Protein AF-A0A7C7X452-F1 (afdb_monomer_lite)

Structure (mmCIF, N/CA/C/O backbone):
data_AF-A0A7C7X452-F1
#
_entry.id   AF-A0A7C7X452-F1
#
loop_
_atom_site.group_PDB
_atom_site.id
_atom_site.type_symbol
_atom_site.label_atom_id
_atom_site.label_alt_id
_atom_site.label_comp_id
_atom_site.label_asym_id
_atom_site.label_entity_id
_atom_site.label_seq_id
_atom_site.pdbx_PDB_ins_code
_atom_site.Cartn_x
_atom_site.Cartn_y
_atom_site.Cartn_z
_atom_site.occupancy
_atom_site.B_iso_or_equiv
_atom_site.auth_seq_id
_atom_site.auth_comp_id
_atom_site.auth_asym_id
_atom_site.auth_atom_id
_atom_site.pdbx_PDB_model_num
ATOM 1 N N . MET A 1 1 ? -24.502 -35.461 -18.457 1.00 49.97 1 MET A N 1
ATOM 2 C CA . MET A 1 1 ? -23.568 -34.998 -17.407 1.00 49.97 1 MET A CA 1
ATOM 3 C C . MET A 1 1 ? -24.166 -33.733 -16.800 1.00 49.97 1 MET A C 1
ATOM 5 O O . MET A 1 1 ? -24.194 -32.718 -17.480 1.00 49.97 1 MET A O 1
ATOM 9 N N . VAL A 1 2 ? -24.783 -33.816 -15.616 1.00 46.91 2 VAL A N 1
ATOM 10 C CA . VAL A 1 2 ? -25.503 -32.692 -14.983 1.00 46.91 2 VAL A CA 1
ATOM 11 C C . VAL A 1 2 ? -24.634 -32.167 -13.846 1.00 46.91 2 VAL A C 1
ATOM 13 O O . VAL A 1 2 ? -24.464 -32.839 -12.832 1.00 46.91 2 VAL A O 1
ATOM 16 N N . PHE A 1 3 ? -24.021 -31.002 -14.042 1.00 53.88 3 PHE A N 1
ATOM 17 C CA . PHE A 1 3 ? -23.209 -30.358 -13.016 1.00 53.88 3 PHE A CA 1
ATOM 18 C C . PHE A 1 3 ? -24.130 -29.737 -11.964 1.00 53.88 3 PHE A C 1
ATOM 20 O O . PHE A 1 3 ? -24.788 -28.729 -12.214 1.00 53.88 3 PHE A O 1
ATOM 27 N N . GLY A 1 4 ? -24.183 -30.363 -10.787 1.00 51.06 4 GLY A N 1
ATOM 28 C CA . GLY A 1 4 ? -24.852 -29.817 -9.614 1.00 51.06 4 GLY A CA 1
ATOM 29 C C . GLY A 1 4 ? -24.194 -28.506 -9.192 1.00 51.06 4 GLY A C 1
ATOM 30 O O . GLY A 1 4 ? -23.026 -28.480 -8.805 1.00 51.06 4 GLY A O 1
ATOM 31 N N . TRP A 1 5 ? -24.942 -27.409 -9.268 1.00 50.69 5 TRP A N 1
ATOM 32 C CA . TRP A 1 5 ? -24.540 -26.128 -8.701 1.00 50.69 5 TRP A CA 1
ATOM 33 C C . TRP A 1 5 ? -24.522 -26.240 -7.175 1.00 50.69 5 TRP A C 1
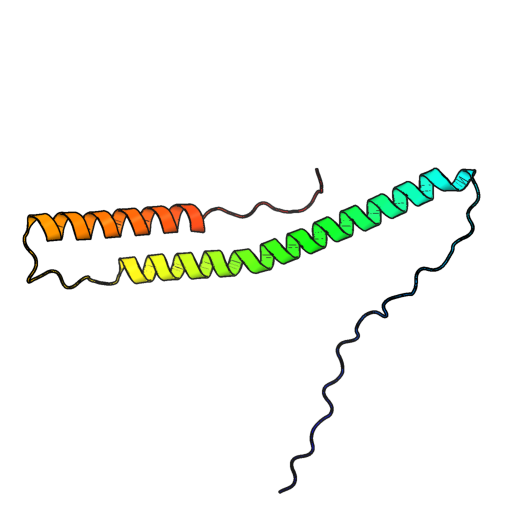ATOM 35 O O . TRP A 1 5 ? -25.541 -26.096 -6.500 1.00 50.69 5 TRP A O 1
ATOM 45 N N . GLY A 1 6 ? -23.340 -26.533 -6.631 1.00 52.59 6 GLY A N 1
ATOM 46 C CA . GLY A 1 6 ? -23.066 -26.465 -5.204 1.00 52.59 6 GLY A CA 1
ATOM 47 C C . GLY A 1 6 ? -23.370 -25.062 -4.686 1.00 52.59 6 GLY A C 1
ATOM 48 O O . GLY A 1 6 ? -22.771 -24.076 -5.119 1.00 52.59 6 GLY A O 1
ATOM 49 N N . LYS A 1 7 ? -24.328 -24.971 -3.761 1.00 59.16 7 LYS A N 1
ATOM 50 C CA . LYS A 1 7 ? -24.673 -23.740 -3.050 1.00 59.16 7 LYS A CA 1
ATOM 51 C C . LYS A 1 7 ? -23.420 -23.198 -2.354 1.00 59.16 7 LYS A C 1
ATOM 53 O O . LYS A 1 7 ? -22.926 -23.804 -1.404 1.00 59.16 7 LYS A O 1
ATOM 58 N N . LYS A 1 8 ? -22.906 -22.055 -2.820 1.00 61.00 8 LYS A N 1
ATOM 59 C CA . LYS A 1 8 ? -21.892 -21.276 -2.097 1.00 61.00 8 LYS A CA 1
ATOM 60 C C . LYS A 1 8 ? -22.452 -20.943 -0.711 1.00 61.00 8 LYS A C 1
ATOM 62 O O . LYS A 1 8 ? -23.548 -20.393 -0.613 1.00 61.00 8 LYS A O 1
ATOM 67 N N . LYS A 1 9 ? -21.724 -21.301 0.351 1.00 53.75 9 LYS A N 1
ATOM 68 C CA . LYS A 1 9 ? -22.030 -20.850 1.715 1.00 53.75 9 LYS A CA 1
ATOM 69 C C . LYS A 1 9 ? -21.940 -19.326 1.713 1.00 53.75 9 LYS A C 1
ATOM 71 O O . LYS A 1 9 ? -20.876 -18.786 1.431 1.00 53.75 9 LYS A O 1
ATOM 76 N N . SER A 1 10 ? -23.062 -18.660 1.966 1.00 53.75 10 SER A N 1
ATOM 77 C CA . SER A 1 10 ? -23.110 -17.219 2.174 1.00 53.75 10 SER A CA 1
ATOM 78 C C . SER A 1 10 ? -22.220 -16.879 3.364 1.00 53.75 10 SER A C 1
ATOM 80 O O . SER A 1 10 ? -22.449 -17.362 4.477 1.00 53.75 10 SER A O 1
ATOM 82 N N . GLU A 1 11 ? -21.186 -16.090 3.100 1.00 49.75 11 GLU A N 1
ATOM 83 C CA . GLU A 1 11 ? -20.413 -15.375 4.104 1.00 49.75 11 GLU A CA 1
ATOM 84 C C . GLU A 1 11 ? -21.414 -14.667 5.022 1.00 49.75 11 GLU A C 1
ATOM 86 O O . GLU A 1 11 ? -22.317 -13.977 4.543 1.00 49.75 11 GLU A O 1
ATOM 91 N N . LYS A 1 12 ? -21.360 -14.967 6.323 1.00 46.97 12 LYS A N 1
ATOM 92 C CA . LYS A 1 12 ? -22.282 -14.404 7.309 1.00 46.97 12 LYS A CA 1
ATOM 93 C C . LYS A 1 12 ? -22.050 -12.895 7.334 1.00 46.97 12 LYS A C 1
ATOM 95 O O . LYS A 1 12 ? -21.146 -12.434 8.020 1.00 46.97 12 LYS A O 1
ATOM 100 N N . GLN A 1 13 ? -22.842 -12.148 6.572 1.00 50.25 13 GLN A N 1
ATOM 101 C CA . GLN A 1 13 ? -23.044 -10.732 6.829 1.00 50.25 13 GLN A CA 1
ATOM 102 C C . GLN A 1 13 ? -23.556 -10.638 8.264 1.00 50.25 13 GLN A C 1
ATOM 104 O O . GLN A 1 13 ? -24.587 -11.230 8.597 1.00 50.25 13 GLN A O 1
ATOM 109 N N . GLU A 1 14 ? -22.785 -9.981 9.131 1.00 51.75 14 GLU A N 1
ATOM 110 C CA . GLU A 1 14 ? -23.288 -9.573 10.436 1.00 51.75 14 GLU A CA 1
ATOM 111 C C . GLU A 1 14 ? -24.595 -8.807 10.195 1.00 51.75 14 GLU A C 1
ATOM 113 O O . GLU A 1 14 ? -24.632 -7.935 9.3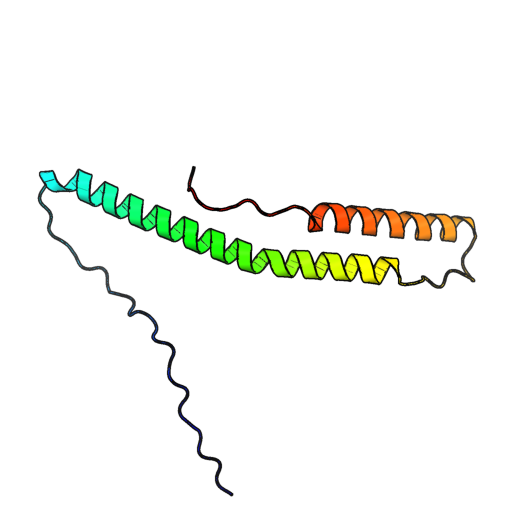21 1.00 51.75 14 GLU A O 1
ATOM 118 N N . PRO A 1 15 ? -25.695 -9.176 10.872 1.00 45.09 15 PRO A N 1
ATOM 119 C CA . PRO A 1 15 ? -26.968 -8.523 10.644 1.00 45.09 15 PRO A CA 1
ATOM 120 C C . PRO A 1 15 ? -26.813 -7.040 10.973 1.00 45.09 15 PRO A C 1
ATOM 122 O O . PRO A 1 15 ? -26.392 -6.683 12.074 1.00 45.09 15 PRO A O 1
ATOM 125 N N . GLU A 1 16 ? -27.168 -6.190 10.013 1.00 52.91 16 GLU A N 1
ATOM 126 C CA . GLU A 1 16 ? -27.290 -4.750 10.201 1.00 52.91 16 GLU A CA 1
ATOM 127 C C . GLU A 1 16 ? -28.388 -4.525 11.255 1.00 52.91 16 GLU A C 1
ATOM 129 O O . GLU A 1 16 ? -29.587 -4.564 10.973 1.00 52.91 16 GLU A O 1
ATOM 134 N N . MET A 1 17 ? -27.989 -4.445 12.528 1.00 59.50 17 MET A N 1
ATOM 135 C CA . MET A 1 17 ? -28.931 -4.298 13.630 1.00 59.50 17 MET A CA 1
ATOM 136 C C . MET A 1 17 ? -29.591 -2.928 13.521 1.00 59.50 17 MET A C 1
ATOM 138 O O . MET A 1 17 ? -28.928 -1.898 13.638 1.00 59.50 17 MET A O 1
ATOM 142 N N . ALA A 1 18 ? -30.912 -2.920 13.336 1.00 68.00 18 ALA A N 1
ATOM 143 C CA . ALA A 1 18 ? -31.702 -1.700 13.391 1.00 68.00 18 ALA A CA 1
ATOM 144 C C . ALA A 1 18 ? -31.414 -0.937 14.703 1.00 68.00 18 ALA A C 1
ATOM 146 O O . ALA A 1 18 ? -31.279 -1.572 15.756 1.00 68.00 18 ALA A O 1
ATOM 147 N N . PRO A 1 19 ? -31.324 0.406 14.674 1.00 67.62 19 PRO A N 1
ATOM 148 C CA . PRO A 1 19 ? -30.974 1.196 15.848 1.00 67.62 19 PRO A CA 1
ATOM 149 C C . PRO A 1 19 ? -31.999 0.979 16.969 1.00 67.62 19 PRO A C 1
ATOM 151 O O . PRO A 1 19 ? -33.141 1.435 16.896 1.00 67.62 19 PRO A O 1
ATOM 154 N N . GLN A 1 20 ? -31.590 0.265 18.019 1.00 73.62 20 GLN A N 1
ATOM 155 C CA . GLN A 1 20 ? -32.421 0.013 19.193 1.00 73.62 20 GLN A CA 1
ATOM 156 C C . GLN A 1 20 ? -32.354 1.210 20.145 1.00 73.62 20 GLN A C 1
ATOM 158 O O . GLN A 1 20 ? -31.276 1.629 20.568 1.00 73.62 20 GLN A O 1
ATOM 163 N N . LYS A 1 21 ? -33.519 1.753 20.513 1.00 77.88 21 LYS A N 1
ATOM 164 C CA . LYS A 1 21 ? -33.616 2.792 21.545 1.00 77.88 21 LYS A CA 1
ATOM 165 C C . LYS A 1 21 ? -33.326 2.167 22.911 1.00 77.88 21 LYS A C 1
ATOM 167 O O . LYS A 1 21 ? -34.144 1.409 23.423 1.00 77.88 21 LYS A O 1
ATOM 172 N N . LYS A 1 22 ? -32.175 2.495 23.501 1.00 80.25 22 LYS A N 1
ATOM 173 C CA . LYS A 1 22 ? -31.832 2.134 24.884 1.00 80.25 22 LYS A CA 1
ATOM 174 C C . LYS A 1 22 ? -32.330 3.225 25.837 1.00 80.25 22 LYS A C 1
ATOM 176 O O . LYS A 1 22 ? -32.070 4.402 25.600 1.00 80.25 22 LYS A O 1
ATOM 181 N N . GLN A 1 23 ? -33.038 2.844 26.899 1.00 86.00 23 GLN A N 1
ATOM 182 C CA . GLN A 1 23 ? -33.260 3.725 28.050 1.00 86.00 23 GLN A CA 1
ATOM 183 C C . GLN A 1 23 ? -32.056 3.605 28.984 1.00 86.00 23 GLN A C 1
ATOM 185 O O . GLN A 1 23 ? -31.615 2.496 29.274 1.00 86.00 23 GLN A O 1
ATOM 190 N N . ILE A 1 24 ? -31.522 4.744 29.418 1.00 87.88 24 ILE A N 1
ATOM 191 C CA . ILE A 1 24 ? -30.374 4.836 30.325 1.00 87.88 24 ILE A CA 1
ATOM 192 C C . ILE A 1 24 ? -30.705 5.807 31.457 1.00 87.88 24 ILE A C 1
ATOM 194 O O . ILE A 1 24 ? -31.499 6.733 31.259 1.00 87.88 24 ILE A O 1
ATOM 198 N N . LEU A 1 25 ? -30.103 5.614 32.631 1.00 92.62 25 LEU A N 1
ATOM 199 C CA . LEU A 1 25 ? -30.173 6.607 33.699 1.00 92.62 25 LEU A CA 1
ATOM 200 C C . LEU A 1 25 ? -29.245 7.779 33.370 1.00 92.62 25 LEU A C 1
ATOM 202 O O . LEU A 1 25 ? -28.237 7.623 32.681 1.00 92.62 25 LEU A O 1
ATOM 206 N N . LEU A 1 26 ? -29.553 8.964 33.902 1.00 92.00 26 LEU A N 1
ATOM 207 C CA . LEU A 1 26 ? -28.715 10.147 33.687 1.00 92.00 26 LEU A CA 1
ATOM 208 C C . LEU A 1 26 ? -27.293 9.956 34.248 1.00 92.00 26 LEU A C 1
ATOM 210 O O . LEU A 1 26 ? -26.329 10.442 33.665 1.00 92.00 26 LEU A O 1
ATOM 214 N N . SER A 1 27 ? -27.163 9.205 35.345 1.00 94.06 27 SER A N 1
ATOM 215 C CA . SER A 1 27 ? -25.880 8.827 35.950 1.00 94.06 27 SER A CA 1
ATOM 216 C C . SER A 1 27 ? -25.003 7.968 35.039 1.00 94.06 27 SER A C 1
ATOM 218 O O . SER A 1 27 ? -23.784 8.001 35.174 1.00 94.06 27 SER A O 1
ATOM 220 N N . ASP A 1 28 ? -25.606 7.219 34.114 1.00 92.56 28 ASP A N 1
ATOM 221 C CA . ASP A 1 28 ? -24.896 6.267 33.254 1.00 92.56 28 ASP A CA 1
ATOM 222 C C . ASP A 1 28 ? -24.347 6.932 31.985 1.00 92.56 28 ASP A C 1
ATOM 224 O O . ASP A 1 28 ? -23.540 6.336 31.272 1.00 92.56 28 ASP A O 1
ATOM 228 N N . VAL A 1 29 ? -24.757 8.174 31.700 1.00 92.62 29 VAL A N 1
ATOM 229 C CA . VAL A 1 29 ? -24.371 8.914 30.490 1.00 92.62 29 VAL A CA 1
ATOM 230 C C . VAL A 1 29 ? -22.851 8.962 30.277 1.00 92.62 29 VAL A C 1
ATOM 232 O O . VAL A 1 29 ? -22.436 8.660 29.158 1.00 92.62 29 VAL A O 1
ATOM 235 N N . PRO A 1 30 ? -21.999 9.270 31.279 1.00 94.75 30 PRO A N 1
ATOM 236 C CA . PRO A 1 30 ? -20.548 9.287 31.080 1.00 94.75 30 PRO A CA 1
ATOM 237 C C . PRO A 1 30 ? -20.003 7.931 30.611 1.00 94.75 30 PRO A C 1
ATOM 239 O O . PRO A 1 30 ? -19.287 7.867 29.615 1.00 94.75 30 PRO A O 1
ATOM 242 N N . ASN A 1 31 ? -20.435 6.839 31.251 1.00 94.06 31 ASN A N 1
ATOM 243 C CA . ASN A 1 31 ? -20.000 5.483 30.909 1.00 94.06 31 ASN A CA 1
ATOM 244 C C . ASN A 1 31 ? -20.416 5.096 29.483 1.00 94.06 31 ASN A C 1
ATOM 246 O O . ASN A 1 31 ? -19.631 4.512 28.738 1.00 94.06 31 ASN A O 1
ATOM 250 N N . VAL A 1 32 ? -21.643 5.450 29.083 1.00 93.12 32 VAL A N 1
ATOM 251 C CA . VAL A 1 32 ? -22.146 5.203 27.723 1.00 93.12 32 VAL A CA 1
ATOM 252 C C . VAL A 1 32 ? -21.338 5.991 26.689 1.00 93.12 32 VAL A C 1
ATOM 254 O O . VAL A 1 32 ? -21.019 5.468 25.623 1.00 93.12 32 VAL A O 1
ATOM 257 N N . VAL A 1 33 ? -20.981 7.243 26.988 1.00 93.62 33 VAL A N 1
ATOM 258 C CA . VAL A 1 33 ? -20.141 8.066 26.104 1.00 93.62 33 VAL A CA 1
ATOM 259 C C . VAL A 1 33 ? -18.746 7.456 25.948 1.00 93.62 33 VAL A C 1
ATOM 261 O O . VAL A 1 33 ? -18.248 7.370 24.822 1.00 93.62 33 VAL A O 1
ATOM 264 N N . ASP A 1 34 ? -18.144 6.979 27.036 1.00 95.06 34 ASP A N 1
ATOM 265 C CA . ASP A 1 34 ? -16.837 6.318 27.006 1.00 95.06 34 ASP A CA 1
ATOM 266 C C . ASP A 1 34 ? -16.871 5.002 26.219 1.00 95.06 34 ASP A C 1
ATOM 268 O O . ASP A 1 34 ? -15.965 4.726 25.426 1.00 95.06 34 ASP A O 1
ATOM 272 N N . GLU A 1 35 ? -17.942 4.216 26.355 1.00 93.69 35 GLU A N 1
ATOM 273 C CA . GLU A 1 35 ? -18.155 3.002 25.563 1.00 93.69 35 GLU A CA 1
ATOM 274 C C . GLU A 1 35 ? -18.259 3.329 24.065 1.00 93.69 35 GLU A C 1
ATOM 276 O O . GLU A 1 35 ? -17.555 2.731 23.246 1.00 93.69 35 GLU A O 1
ATOM 281 N N . ILE A 1 36 ? -19.071 4.330 23.699 1.00 92.88 36 ILE A N 1
ATOM 282 C CA . ILE A 1 36 ? -19.207 4.797 22.310 1.00 92.88 36 ILE A CA 1
ATOM 283 C C . ILE A 1 36 ? -17.851 5.245 21.763 1.00 92.88 36 ILE A C 1
ATOM 285 O O . ILE A 1 36 ? -17.497 4.899 20.631 1.00 92.88 36 ILE A O 1
ATOM 289 N N . ARG A 1 37 ? -17.078 6.001 22.550 1.00 93.94 37 ARG A N 1
ATOM 290 C CA . ARG A 1 37 ? -15.741 6.454 22.156 1.00 93.94 37 ARG A CA 1
ATOM 291 C C . ARG A 1 37 ? -14.810 5.266 21.934 1.00 93.94 37 ARG A C 1
ATOM 293 O O . ARG A 1 37 ? -14.174 5.200 20.889 1.00 93.94 37 ARG A O 1
ATOM 300 N N . SER A 1 38 ? -14.783 4.304 22.856 1.00 94.00 38 SER A N 1
ATOM 301 C CA . SER A 1 38 ? -13.970 3.087 22.743 1.00 94.00 38 SER A CA 1
ATOM 302 C C . SER A 1 38 ? -14.297 2.291 21.479 1.00 94.00 38 SER A C 1
ATOM 304 O O . SER A 1 38 ? -13.388 1.899 20.743 1.00 94.00 38 SER A O 1
ATOM 306 N N . ILE A 1 39 ? -15.588 2.090 21.190 1.00 94.38 39 ILE A N 1
ATOM 307 C CA . ILE A 1 39 ? -16.042 1.387 19.985 1.00 94.38 39 ILE A CA 1
ATOM 308 C C . ILE A 1 39 ? -15.576 2.135 18.735 1.00 94.38 39 ILE A C 1
ATOM 310 O O . ILE A 1 39 ? -14.932 1.535 17.878 1.00 94.38 39 ILE A O 1
ATOM 314 N N . ARG A 1 40 ? -15.820 3.449 18.655 1.00 93.56 40 ARG A N 1
ATOM 315 C CA . ARG A 1 40 ? -15.399 4.264 17.504 1.00 93.56 40 ARG A CA 1
ATOM 316 C C . ARG A 1 40 ? -13.891 4.229 17.291 1.00 93.56 40 ARG A C 1
ATOM 318 O O . ARG A 1 40 ? -13.456 4.028 16.163 1.00 93.56 40 ARG A O 1
ATOM 325 N N . THR A 1 41 ? -13.100 4.363 18.352 1.00 94.38 41 THR A N 1
ATOM 326 C CA . THR A 1 41 ? -11.638 4.299 18.266 1.00 94.38 41 THR A CA 1
ATOM 327 C C . THR A 1 41 ? -11.173 2.952 17.713 1.00 94.38 41 THR A C 1
ATOM 329 O O . THR A 1 41 ? -10.355 2.914 16.796 1.00 94.38 41 THR A O 1
ATOM 332 N N . LYS A 1 42 ? -11.731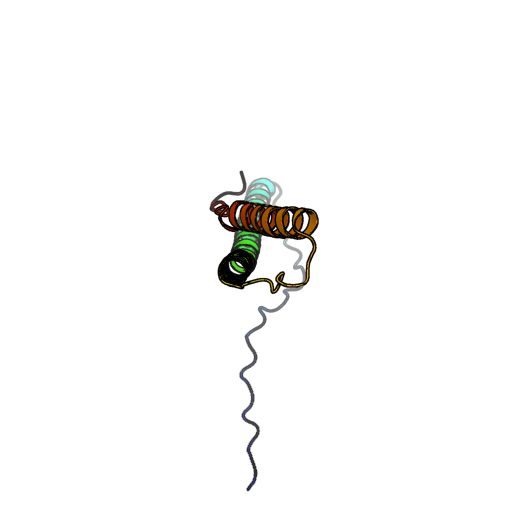 1.838 18.207 1.00 93.69 42 LYS A N 1
ATOM 333 C CA . LYS A 1 42 ? -11.408 0.495 17.697 1.00 93.69 42 LYS A CA 1
ATOM 334 C C . LYS A 1 42 ? -11.788 0.336 16.226 1.00 93.69 42 LYS A C 1
ATOM 336 O O . LYS A 1 42 ? -10.987 -0.198 15.461 1.00 93.69 42 LYS A O 1
ATOM 341 N N . THR A 1 43 ? -12.966 0.818 15.831 1.00 94.81 43 THR A N 1
ATOM 342 C CA . THR A 1 43 ? -13.425 0.777 14.437 1.00 94.81 43 THR A CA 1
ATOM 343 C C . THR A 1 43 ? -12.495 1.571 13.525 1.00 94.81 43 THR A C 1
ATOM 345 O O . THR A 1 43 ? -12.010 1.022 12.540 1.00 94.81 43 THR A O 1
ATOM 348 N N . ILE A 1 44 ? -12.157 2.813 13.886 1.00 93.88 44 ILE A N 1
ATOM 349 C CA . ILE A 1 44 ? -11.257 3.666 13.095 1.00 93.88 44 ILE A CA 1
ATOM 350 C C . ILE A 1 44 ? -9.881 3.006 12.940 1.00 93.88 44 ILE A C 1
ATOM 352 O O . ILE A 1 44 ? -9.348 2.946 11.833 1.00 93.88 44 ILE A O 1
ATOM 356 N N . ILE A 1 45 ? -9.320 2.451 14.020 1.00 94.00 45 ILE A N 1
ATOM 357 C CA . ILE A 1 45 ? -8.040 1.731 13.969 1.00 94.00 45 ILE A CA 1
ATOM 358 C C . ILE A 1 45 ? -8.131 0.519 13.028 1.00 94.00 45 ILE A C 1
ATOM 360 O O . ILE A 1 45 ? -7.229 0.297 12.219 1.00 94.00 45 ILE A O 1
ATOM 364 N N . ALA A 1 46 ? -9.208 -0.268 13.101 1.00 93.56 46 ALA A N 1
ATOM 365 C CA . ALA A 1 46 ? -9.400 -1.441 12.248 1.00 93.56 46 ALA A CA 1
ATOM 366 C C . ALA A 1 46 ? -9.566 -1.070 10.763 1.00 93.56 46 ALA A C 1
ATOM 368 O O . ALA A 1 46 ? -8.962 -1.700 9.887 1.00 93.56 46 ALA A O 1
ATOM 369 N N . GLU A 1 47 ? -10.332 -0.022 10.465 1.00 94.44 47 GLU A N 1
ATOM 370 C CA . GLU A 1 47 ? -10.512 0.498 9.109 1.00 94.44 47 GLU A CA 1
ATOM 371 C C . GLU A 1 47 ? -9.198 1.038 8.543 1.00 94.44 47 GLU A C 1
ATOM 373 O O . GLU A 1 47 ? -8.784 0.656 7.446 1.00 94.44 47 GLU A O 1
ATOM 378 N N . ALA A 1 48 ? -8.483 1.857 9.312 1.00 93.69 48 ALA A N 1
ATOM 379 C CA . ALA A 1 48 ? -7.207 2.423 8.904 1.00 93.69 48 ALA A CA 1
ATOM 380 C C . ALA A 1 48 ? -6.143 1.328 8.684 1.00 93.69 48 ALA A C 1
ATOM 382 O O . ALA A 1 48 ? -5.435 1.352 7.672 1.00 93.69 48 ALA A O 1
ATOM 383 N N . LYS A 1 49 ? -6.094 0.289 9.537 1.00 94.12 49 LYS A N 1
ATOM 384 C CA . LYS A 1 49 ? -5.288 -0.925 9.290 1.00 94.12 49 LYS A CA 1
ATOM 385 C C . LYS A 1 49 ? -5.682 -1.616 7.988 1.00 94.12 49 LYS A C 1
ATOM 387 O O . LYS A 1 49 ? -4.813 -2.034 7.227 1.00 94.12 49 LYS A O 1
ATOM 392 N N . THR A 1 50 ? -6.977 -1.720 7.706 1.00 94.62 50 THR A N 1
ATOM 393 C CA . THR A 1 50 ? -7.475 -2.328 6.467 1.00 94.62 50 THR A CA 1
ATOM 394 C C . THR A 1 50 ? -7.027 -1.535 5.239 1.00 94.62 50 THR A C 1
ATOM 396 O O . THR A 1 50 ? -6.574 -2.131 4.261 1.00 94.62 50 THR A O 1
ATOM 399 N N . PHE A 1 51 ? -7.082 -0.201 5.281 1.00 94.12 51 PHE A N 1
ATOM 400 C CA . PHE A 1 51 ? -6.554 0.644 4.208 1.00 94.12 51 PHE A CA 1
ATOM 401 C C . PHE A 1 51 ? -5.041 0.492 4.054 1.00 94.12 51 PHE A C 1
ATOM 403 O O . PHE A 1 51 ? -4.576 0.252 2.941 1.00 94.12 51 PHE A O 1
ATOM 410 N N . LYS A 1 52 ? -4.277 0.518 5.153 1.00 92.62 52 LYS A N 1
ATOM 411 C CA . LYS A 1 52 ? -2.830 0.254 5.137 1.00 92.62 52 LYS A CA 1
ATOM 412 C C . LYS A 1 52 ? -2.511 -1.081 4.460 1.00 92.62 52 LYS A C 1
ATOM 414 O O . LYS A 1 52 ? -1.663 -1.132 3.572 1.00 92.62 52 LYS A O 1
ATOM 419 N N . ASN A 1 53 ? -3.220 -2.144 4.832 1.00 92.44 53 ASN A N 1
ATOM 420 C CA . ASN A 1 53 ? -3.026 -3.483 4.273 1.00 92.44 53 ASN A CA 1
ATOM 421 C C . ASN A 1 53 ? -3.392 -3.568 2.785 1.00 92.44 53 ASN A C 1
ATOM 423 O O . ASN A 1 53 ? -2.817 -4.381 2.072 1.00 92.44 53 ASN A O 1
ATOM 427 N N . LYS A 1 54 ? -4.313 -2.727 2.299 1.00 94.31 54 LYS A N 1
ATOM 428 C CA . LYS A 1 54 ? -4.627 -2.604 0.866 1.00 94.31 54 LYS A CA 1
ATOM 429 C C . LYS A 1 54 ? -3.582 -1.786 0.103 1.00 94.31 54 LYS A C 1
ATOM 431 O O . LYS A 1 54 ? -3.331 -2.080 -1.063 1.00 94.31 54 LYS A O 1
ATOM 436 N N . ILE A 1 55 ? -3.002 -0.758 0.725 1.00 92.94 55 ILE A N 1
ATOM 437 C CA . ILE A 1 55 ? -2.018 0.137 0.095 1.00 92.94 55 ILE A CA 1
ATOM 438 C C . ILE A 1 55 ? -0.645 -0.535 0.014 1.00 92.94 55 ILE A C 1
ATOM 440 O O . ILE A 1 55 ? -0.020 -0.490 -1.040 1.00 92.94 55 ILE A O 1
ATOM 444 N N . LYS A 1 56 ? -0.203 -1.219 1.076 1.00 92.06 56 LYS A N 1
ATOM 445 C CA . LYS A 1 56 ? 1.113 -1.876 1.144 1.00 92.06 56 LYS A CA 1
ATOM 446 C C . LYS A 1 56 ? 1.460 -2.737 -0.091 1.00 92.06 56 LYS A C 1
ATOM 448 O O . LYS A 1 56 ? 2.466 -2.437 -0.729 1.00 92.06 56 LYS A O 1
ATOM 453 N N . P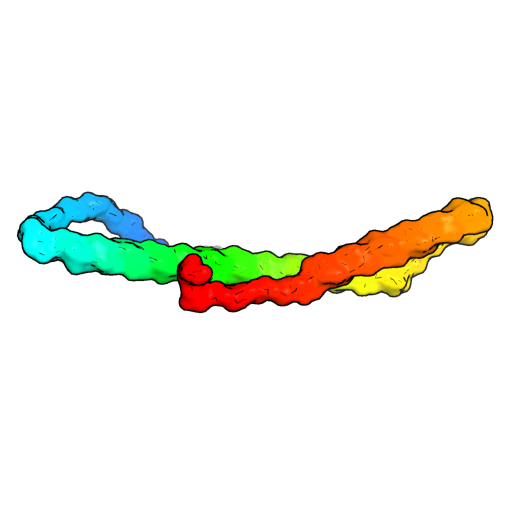RO A 1 57 ? 0.644 -3.727 -0.505 1.00 93.88 57 PRO A N 1
ATOM 454 C CA . PRO A 1 57 ? 0.959 -4.544 -1.681 1.00 93.88 57 PRO A CA 1
ATOM 455 C C . PRO A 1 57 ? 0.942 -3.738 -2.989 1.00 93.88 57 PRO A C 1
ATOM 457 O O . PRO A 1 57 ? 1.610 -4.102 -3.953 1.00 93.88 57 PRO A O 1
ATOM 460 N N . ARG A 1 58 ? 0.209 -2.617 -3.047 1.00 93.56 58 ARG A N 1
ATOM 461 C CA . ARG A 1 58 ? 0.221 -1.721 -4.214 1.00 93.56 58 ARG A CA 1
ATOM 462 C C . ARG A 1 58 ? 1.530 -0.940 -4.299 1.00 93.56 58 ARG A C 1
ATOM 464 O O . ARG A 1 58 ? 2.081 -0.843 -5.388 1.00 93.56 58 ARG A O 1
ATOM 471 N N . CYS A 1 59 ? 2.049 -0.443 -3.175 1.00 92.94 59 CYS A N 1
ATOM 472 C CA . CYS A 1 59 ? 3.384 0.162 -3.114 1.00 92.94 59 CYS A CA 1
ATOM 473 C C . CYS A 1 59 ? 4.464 -0.842 -3.537 1.00 92.94 59 CYS A C 1
ATOM 475 O O . CYS A 1 59 ? 5.316 -0.513 -4.355 1.00 92.94 59 CYS A O 1
ATOM 477 N N . GLU A 1 60 ? 4.376 -2.088 -3.061 1.00 92.38 60 GLU A N 1
ATOM 478 C CA . GLU A 1 60 ? 5.275 -3.169 -3.485 1.00 92.38 60 GLU A CA 1
ATOM 479 C C . GLU A 1 60 ? 5.159 -3.442 -4.992 1.00 92.38 60 GLU A C 1
ATOM 481 O O . GLU A 1 60 ? 6.170 -3.606 -5.665 1.00 92.38 60 GLU A O 1
ATOM 486 N N . THR A 1 61 ? 3.948 -3.436 -5.556 1.00 94.75 61 THR A N 1
ATOM 487 C CA . THR A 1 61 ? 3.741 -3.607 -7.006 1.00 94.75 61 THR A CA 1
ATOM 488 C C . THR A 1 61 ? 4.399 -2.478 -7.806 1.00 94.75 61 THR A C 1
ATOM 490 O O . THR A 1 61 ? 5.099 -2.742 -8.778 1.00 94.75 61 THR A O 1
ATOM 493 N N . ILE A 1 62 ? 4.221 -1.222 -7.385 1.00 94.19 62 ILE A N 1
ATOM 494 C CA . ILE A 1 62 ? 4.847 -0.057 -8.032 1.00 94.19 62 ILE A CA 1
ATOM 495 C C . ILE A 1 62 ? 6.377 -0.141 -7.943 1.00 94.19 62 ILE A C 1
ATOM 497 O O . ILE A 1 62 ? 7.066 0.153 -8.919 1.00 94.19 62 ILE A O 1
ATOM 501 N N . LEU A 1 63 ? 6.911 -0.581 -6.800 1.00 94.19 63 LEU A N 1
ATOM 502 C CA . LEU A 1 63 ? 8.347 -0.779 -6.624 1.00 94.19 63 LEU A CA 1
ATOM 503 C C . LEU A 1 63 ? 8.894 -1.832 -7.596 1.00 94.19 63 LEU A C 1
ATOM 505 O O . LEU A 1 63 ? 9.920 -1.584 -8.225 1.00 94.19 63 LEU A O 1
ATOM 509 N N . HIS A 1 64 ? 8.206 -2.966 -7.755 1.00 93.94 64 HIS A N 1
ATOM 510 C CA . HIS A 1 64 ? 8.603 -3.989 -8.726 1.00 93.94 64 HIS A CA 1
ATOM 511 C C . HIS A 1 64 ? 8.582 -3.448 -10.158 1.00 93.94 64 HIS A C 1
ATOM 513 O O . HIS A 1 64 ? 9.563 -3.618 -10.869 1.00 93.94 64 HIS A O 1
ATOM 519 N N . ILE A 1 65 ? 7.549 -2.691 -10.546 1.00 92.12 65 ILE A N 1
ATOM 520 C CA . ILE A 1 65 ? 7.504 -2.035 -11.864 1.00 92.12 65 ILE A CA 1
ATOM 521 C C . ILE A 1 65 ? 8.714 -1.109 -12.058 1.00 92.12 65 ILE A C 1
ATOM 523 O O . ILE A 1 65 ? 9.315 -1.094 -13.127 1.00 92.12 65 ILE A O 1
ATOM 527 N N . ALA A 1 66 ? 9.106 -0.340 -11.039 1.00 93.12 66 ALA A N 1
ATOM 528 C CA . ALA A 1 66 ? 10.274 0.536 -11.129 1.00 93.12 66 ALA A CA 1
ATOM 529 C C . ALA A 1 66 ? 11.596 -0.236 -11.281 1.00 93.12 66 ALA A C 1
ATOM 531 O O . ALA A 1 66 ? 12.513 0.260 -11.933 1.00 93.12 66 ALA A O 1
ATOM 532 N N . ILE A 1 67 ? 11.698 -1.423 -10.676 1.00 92.88 67 ILE A N 1
ATOM 533 C CA . ILE A 1 67 ? 12.842 -2.331 -10.834 1.00 92.88 67 ILE A CA 1
ATOM 534 C C . ILE A 1 67 ? 12.850 -2.921 -12.250 1.00 92.88 67 ILE A C 1
ATOM 536 O O . ILE A 1 67 ? 13.875 -2.865 -12.924 1.00 92.88 67 ILE A O 1
ATOM 540 N N . ASP A 1 68 ? 11.708 -3.397 -12.744 1.00 93.50 68 ASP A N 1
ATOM 541 C CA . ASP A 1 68 ? 11.586 -3.930 -14.104 1.00 93.50 68 ASP A CA 1
ATOM 542 C C . ASP A 1 68 ? 11.946 -2.863 -15.151 1.00 93.50 68 ASP A C 1
ATOM 544 O O . ASP A 1 68 ? 12.730 -3.117 -16.064 1.00 93.50 68 ASP A O 1
ATOM 548 N N . LEU A 1 69 ? 11.461 -1.628 -14.971 1.00 90.25 69 LEU A N 1
ATOM 549 C CA . LEU A 1 69 ? 11.801 -0.487 -15.826 1.00 90.25 69 LEU A CA 1
ATOM 550 C C . LEU A 1 69 ? 13.290 -0.136 -15.787 1.00 90.25 69 LEU A C 1
ATOM 552 O O . LEU A 1 69 ? 13.814 0.375 -16.774 1.00 90.25 69 LEU A O 1
ATOM 556 N N . GLU A 1 70 ? 13.980 -0.358 -14.671 1.00 90.94 70 GLU A N 1
ATOM 557 C CA . GLU A 1 70 ? 15.421 -0.122 -14.564 1.00 90.94 70 GLU A CA 1
ATOM 558 C C . GLU A 1 70 ? 16.228 -1.124 -15.386 1.00 90.94 70 GLU A C 1
ATOM 560 O O . GLU A 1 70 ? 17.208 -0.734 -16.020 1.00 90.94 70 GLU A O 1
ATOM 565 N N . HIS A 1 71 ? 15.794 -2.385 -15.403 1.00 90.81 71 HIS A N 1
ATOM 566 C CA . HIS A 1 71 ? 16.414 -3.443 -16.196 1.00 90.81 71 HIS A CA 1
ATOM 567 C C . HIS A 1 71 ? 16.026 -3.398 -17.675 1.00 90.81 71 HIS A C 1
ATOM 569 O O . HIS A 1 71 ? 16.766 -3.901 -18.521 1.00 90.81 71 HIS A O 1
ATOM 575 N N . ASP A 1 72 ? 14.896 -2.773 -18.000 1.00 89.50 72 ASP A N 1
ATOM 576 C CA . ASP A 1 72 ? 14.493 -2.548 -19.379 1.00 89.50 72 ASP A CA 1
ATOM 577 C C . ASP A 1 72 ? 15.497 -1.636 -20.111 1.00 89.50 72 ASP A C 1
ATOM 579 O O . ASP A 1 72 ? 16.056 -0.694 -19.541 1.00 89.50 72 ASP A O 1
ATOM 583 N N . THR A 1 73 ? 15.726 -1.876 -21.397 1.00 85.00 73 THR A N 1
ATOM 584 C CA . THR A 1 73 ? 16.652 -1.077 -22.211 1.00 85.00 73 THR A CA 1
ATOM 585 C C . THR A 1 73 ? 15.863 -0.327 -23.270 1.00 85.00 73 THR A C 1
ATOM 587 O O . THR A 1 73 ? 15.225 -0.925 -24.129 1.00 85.00 73 THR A O 1
ATOM 590 N N . LEU A 1 74 ? 15.917 1.006 -23.225 1.00 84.31 74 LEU A N 1
ATOM 591 C CA . LEU A 1 74 ? 15.323 1.825 -24.278 1.00 84.31 74 LEU A CA 1
ATOM 592 C C . LEU A 1 74 ? 16.176 1.691 -25.541 1.00 84.31 74 LEU A C 1
ATOM 594 O O . LEU A 1 74 ? 17.374 1.968 -25.500 1.00 84.31 74 LEU A O 1
ATOM 598 N N . ASN A 1 75 ? 15.557 1.310 -26.659 1.00 86.56 75 ASN A N 1
ATOM 599 C CA . ASN A 1 75 ? 16.216 1.393 -27.957 1.00 86.56 75 ASN A CA 1
ATOM 600 C C . ASN A 1 75 ? 16.344 2.871 -28.354 1.00 86.56 75 ASN A C 1
ATOM 602 O O . ASN A 1 75 ? 15.349 3.542 -28.627 1.00 86.56 75 ASN A O 1
ATOM 606 N N . VAL A 1 76 ? 17.573 3.377 -28.328 1.00 85.81 76 VAL A N 1
ATOM 607 C CA . VAL A 1 76 ? 17.915 4.785 -28.576 1.00 85.81 76 VAL A CA 1
ATOM 608 C C . VAL A 1 76 ? 19.011 4.917 -29.635 1.00 85.81 76 VAL A C 1
ATOM 610 O O . VAL A 1 76 ? 19.692 5.939 -29.688 1.00 85.81 76 VAL A O 1
ATOM 613 N N . ASP A 1 77 ? 19.218 3.877 -30.441 1.00 84.50 77 ASP A N 1
ATOM 614 C CA . ASP A 1 77 ? 20.346 3.797 -31.374 1.00 84.50 77 ASP A CA 1
ATOM 615 C C . ASP A 1 77 ? 20.196 4.767 -32.555 1.00 84.50 77 ASP A C 1
ATOM 617 O O . ASP A 1 77 ? 21.178 5.375 -32.975 1.00 84.50 77 ASP A O 1
ATOM 621 N N . ASP A 1 78 ? 18.960 5.006 -33.001 1.00 87.56 78 ASP A N 1
ATOM 622 C CA . ASP A 1 78 ? 18.638 5.936 -34.094 1.00 87.56 78 ASP A CA 1
ATOM 623 C C . ASP A 1 78 ? 18.349 7.376 -33.612 1.00 87.56 78 ASP A C 1
ATOM 625 O O . ASP A 1 78 ? 17.890 8.225 -34.379 1.00 87.56 78 ASP A O 1
ATOM 629 N N . ILE A 1 79 ? 18.580 7.674 -32.327 1.00 88.94 79 ILE A N 1
ATOM 630 C CA . ILE A 1 79 ? 18.291 8.981 -31.718 1.00 88.94 79 ILE A CA 1
ATOM 631 C C . ILE A 1 79 ? 19.552 9.857 -31.702 1.00 88.94 79 ILE A C 1
ATOM 633 O O . ILE A 1 79 ? 20.650 9.390 -31.402 1.00 88.94 79 ILE A O 1
ATOM 637 N N . ASP A 1 80 ? 19.387 11.163 -31.947 1.00 93.62 80 ASP A N 1
ATOM 638 C CA . ASP A 1 80 ? 20.457 12.155 -31.773 1.00 93.62 80 ASP A CA 1
ATOM 639 C C . ASP A 1 80 ? 21.117 12.062 -30.380 1.00 93.62 80 ASP A C 1
ATOM 641 O O . ASP A 1 80 ? 20.453 11.890 -29.354 1.00 93.62 80 ASP A O 1
ATOM 645 N N . ILE A 1 81 ? 22.440 12.231 -30.321 1.00 90.62 81 ILE A N 1
ATOM 646 C CA . ILE A 1 81 ? 23.237 12.039 -29.101 1.00 90.62 81 ILE A CA 1
ATOM 647 C C . ILE A 1 81 ? 22.803 12.930 -27.924 1.00 90.62 81 ILE A C 1
ATOM 649 O O . ILE A 1 81 ? 22.894 12.519 -26.761 1.00 90.62 81 ILE A O 1
ATOM 653 N N . HIS A 1 82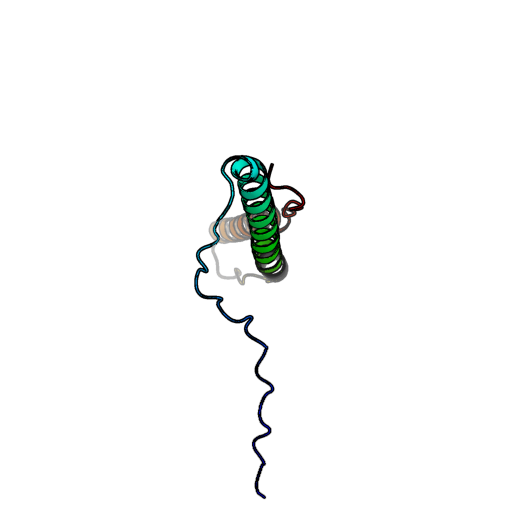 ? 22.322 14.146 -28.191 1.00 91.94 82 HIS A N 1
ATOM 654 C CA . HIS A 1 82 ? 21.859 15.060 -27.150 1.00 91.94 82 HIS A CA 1
ATOM 655 C C . HIS A 1 82 ? 20.501 14.626 -26.598 1.00 91.94 82 HIS A C 1
ATOM 657 O O . HIS A 1 82 ? 20.290 14.675 -25.382 1.00 91.94 82 HIS A O 1
ATOM 663 N N . LEU A 1 83 ? 19.615 14.140 -27.470 1.00 92.44 83 LEU A N 1
ATOM 664 C CA . LEU A 1 83 ? 18.312 13.601 -27.086 1.00 92.44 83 LEU A CA 1
ATOM 665 C C . LEU A 1 83 ? 18.454 12.274 -26.335 1.00 92.44 83 LEU A C 1
ATOM 667 O O . LEU A 1 83 ? 17.833 12.108 -25.286 1.00 92.44 83 LEU A O 1
ATOM 671 N N . LYS A 1 84 ? 19.341 11.380 -26.786 1.00 92.19 84 LYS A N 1
ATOM 672 C CA . LYS A 1 84 ? 19.667 10.126 -26.089 1.00 92.19 84 LYS A CA 1
ATOM 673 C C . LYS A 1 84 ? 20.054 10.380 -24.632 1.00 92.19 84 LYS A C 1
ATOM 675 O O . LYS A 1 84 ? 19.484 9.783 -23.720 1.00 92.19 84 LYS A O 1
ATOM 680 N N . ARG A 1 85 ? 20.954 11.342 -24.395 1.00 91.12 85 ARG A N 1
ATOM 681 C CA . ARG A 1 85 ? 21.390 11.711 -23.038 1.00 91.12 85 ARG A CA 1
ATOM 682 C C . ARG A 1 85 ? 20.243 12.237 -22.169 1.00 91.12 85 ARG A C 1
ATOM 684 O O . ARG A 1 85 ? 20.217 11.958 -20.970 1.00 91.12 85 ARG A O 1
ATOM 691 N N . LEU A 1 86 ? 19.325 13.016 -22.742 1.00 93.38 86 LEU A N 1
ATOM 692 C CA . LEU A 1 86 ? 18.152 13.521 -22.022 1.00 93.38 86 LEU A CA 1
ATOM 693 C C . LEU A 1 86 ? 17.201 12.386 -21.635 1.00 93.38 86 LEU A C 1
ATOM 695 O O . LEU A 1 86 ? 16.769 12.328 -20.487 1.00 93.38 86 LEU A O 1
ATOM 699 N N . VAL A 1 87 ? 16.931 11.463 -22.559 1.00 91.94 87 VAL A N 1
ATOM 700 C CA . VAL A 1 87 ? 16.044 10.313 -22.337 1.00 91.94 87 VAL A CA 1
ATOM 701 C C . VAL A 1 87 ? 16.599 9.386 -21.255 1.00 91.94 87 VAL A C 1
ATOM 703 O O . VAL A 1 87 ? 15.888 9.048 -20.309 1.00 91.94 87 VAL A O 1
ATOM 706 N N . GLU A 1 88 ? 17.882 9.027 -21.335 1.00 90.81 88 GLU A N 1
ATOM 707 C CA . GLU A 1 88 ? 18.537 8.181 -20.329 1.00 90.81 88 GLU A CA 1
ATOM 708 C C . GLU A 1 88 ? 18.513 8.819 -18.933 1.00 90.81 88 GLU A C 1
ATOM 710 O O . GLU A 1 88 ? 18.285 8.132 -17.933 1.00 90.81 88 GLU A O 1
ATOM 715 N N . ARG A 1 89 ? 18.725 10.140 -18.845 1.00 93.31 89 ARG A N 1
ATOM 716 C CA . ARG A 1 89 ? 18.660 10.874 -17.574 1.00 93.31 89 ARG A CA 1
ATOM 717 C C . ARG A 1 89 ? 17.238 10.930 -17.026 1.00 93.31 89 ARG A C 1
ATOM 719 O O . ARG A 1 89 ? 17.041 10.596 -15.862 1.00 93.31 89 ARG A O 1
ATOM 726 N N . GLY A 1 90 ? 16.264 11.295 -17.858 1.00 93.50 90 GLY A N 1
ATOM 727 C CA . GLY A 1 90 ? 14.859 11.366 -17.459 1.00 93.50 90 GLY A CA 1
ATOM 728 C C . GLY A 1 90 ? 14.346 10.019 -16.957 1.00 93.50 90 GLY A C 1
ATOM 729 O O . GLY A 1 90 ? 13.723 9.952 -15.900 1.00 93.50 90 GLY A O 1
ATOM 730 N N . LYS A 1 91 ? 14.703 8.923 -17.642 1.00 92.31 91 LYS A N 1
ATOM 731 C CA . LYS A 1 91 ? 14.404 7.560 -17.184 1.00 92.31 91 LYS A CA 1
ATOM 732 C C . LYS A 1 91 ? 14.950 7.305 -15.774 1.00 92.31 91 LYS A C 1
ATOM 734 O O . LYS A 1 91 ? 14.208 6.841 -14.909 1.00 92.31 91 LYS A O 1
ATOM 739 N N . LYS A 1 92 ? 16.222 7.631 -15.522 1.00 93.19 92 LYS A N 1
ATOM 740 C CA . LYS A 1 92 ? 16.849 7.454 -14.199 1.00 93.19 92 LYS A CA 1
ATOM 741 C C . LYS A 1 92 ? 16.168 8.287 -13.114 1.00 93.19 92 LYS A C 1
ATOM 743 O O . LYS A 1 92 ? 15.928 7.776 -12.023 1.00 93.19 92 LYS A O 1
ATOM 748 N N . GLU A 1 93 ? 15.837 9.542 -13.407 1.00 94.88 93 GLU A N 1
ATOM 749 C CA . GLU A 1 93 ? 15.164 10.430 -12.454 1.00 94.88 93 GLU A CA 1
ATOM 750 C C . GLU A 1 93 ? 13.777 9.900 -12.083 1.00 94.88 93 GLU A C 1
ATOM 752 O O . GLU A 1 93 ? 13.486 9.744 -10.896 1.00 94.88 93 GLU A O 1
ATOM 757 N N . VAL A 1 94 ? 12.960 9.529 -13.072 1.00 93.50 94 VAL A N 1
ATOM 758 C CA . VAL A 1 94 ? 11.623 8.958 -12.843 1.00 93.50 94 VAL A CA 1
ATOM 759 C C . VAL A 1 94 ? 11.705 7.696 -11.983 1.00 93.50 94 VAL A C 1
ATOM 761 O O . VAL A 1 94 ? 11.014 7.605 -10.970 1.00 93.50 94 VAL A O 1
ATOM 764 N N . ILE A 1 95 ? 12.595 6.757 -12.323 1.00 94.69 95 ILE A N 1
ATOM 765 C CA . ILE A 1 95 ? 12.792 5.526 -11.542 1.00 94.69 95 ILE A CA 1
ATOM 766 C C . ILE A 1 95 ? 13.213 5.852 -10.104 1.00 94.69 95 ILE A C 1
ATOM 768 O O . ILE A 1 95 ? 12.671 5.275 -9.160 1.00 94.69 95 ILE A O 1
ATOM 772 N N . SER A 1 96 ? 14.143 6.794 -9.913 1.00 94.38 96 SER A N 1
ATOM 773 C CA . SER A 1 96 ? 14.619 7.175 -8.577 1.00 94.38 96 SER A CA 1
ATOM 774 C C . SER A 1 96 ? 13.508 7.749 -7.695 1.00 94.38 96 SER A C 1
ATOM 776 O O . SER A 1 96 ? 13.420 7.407 -6.515 1.00 94.38 96 SER A O 1
ATOM 778 N N . ILE A 1 97 ? 12.625 8.570 -8.275 1.00 93.50 97 ILE A N 1
ATOM 779 C CA . ILE A 1 97 ? 11.487 9.161 -7.571 1.00 93.50 97 ILE A CA 1
ATOM 780 C C . ILE A 1 97 ? 10.494 8.062 -7.198 1.00 93.50 97 ILE A C 1
ATOM 782 O O . ILE A 1 97 ? 10.124 7.957 -6.032 1.00 93.50 97 ILE A O 1
ATOM 786 N N . ILE A 1 98 ? 10.121 7.197 -8.147 1.00 92.81 98 ILE A N 1
ATOM 787 C CA . ILE A 1 98 ? 9.176 6.104 -7.886 1.00 92.81 98 ILE A CA 1
ATOM 788 C C . ILE A 1 98 ? 9.696 5.194 -6.768 1.00 92.81 98 ILE A C 1
ATOM 790 O O . ILE A 1 98 ? 8.950 4.884 -5.838 1.00 92.81 98 ILE A O 1
ATOM 794 N N . LYS A 1 99 ? 10.976 4.801 -6.810 1.00 92.50 99 LYS A N 1
ATOM 795 C CA . LYS A 1 99 ? 11.592 3.978 -5.760 1.00 92.50 99 LYS A CA 1
ATOM 796 C C . LYS A 1 99 ? 11.544 4.671 -4.400 1.00 92.50 99 LYS A C 1
ATOM 798 O O . LYS A 1 99 ? 11.128 4.048 -3.426 1.00 92.50 99 LYS A O 1
ATOM 803 N N . ARG A 1 100 ? 11.924 5.952 -4.330 1.00 91.56 100 ARG A N 1
ATOM 804 C CA . ARG A 1 100 ? 11.920 6.721 -3.076 1.00 91.56 100 ARG A CA 1
ATOM 805 C C . ARG A 1 100 ? 10.535 6.751 -2.432 1.00 91.56 100 ARG A C 1
ATOM 807 O O . ARG A 1 100 ? 10.431 6.460 -1.247 1.00 91.56 100 ARG A O 1
ATOM 814 N N . GLU A 1 101 ? 9.495 7.058 -3.204 1.00 88.94 101 GLU A N 1
ATOM 815 C CA . GLU A 1 101 ? 8.125 7.153 -2.680 1.00 88.94 101 GLU A CA 1
ATOM 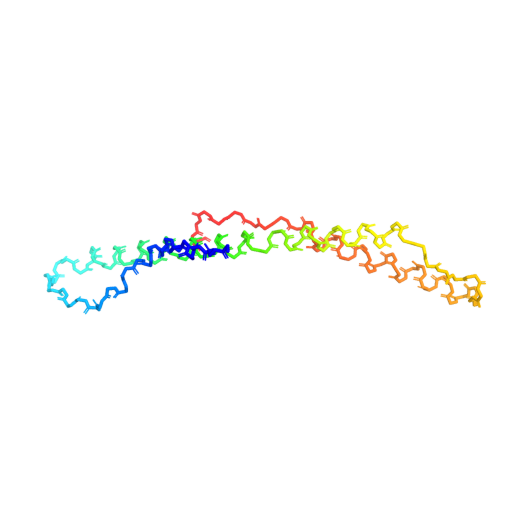816 C C . GLU A 1 101 ? 7.521 5.773 -2.354 1.00 88.94 101 GLU A C 1
ATOM 818 O O . GLU A 1 101 ? 6.713 5.648 -1.438 1.00 88.94 101 GLU A O 1
ATOM 823 N N . SER A 1 102 ? 7.931 4.714 -3.061 1.00 89.06 102 SER A N 1
ATOM 824 C CA . SER A 1 102 ? 7.370 3.363 -2.880 1.00 89.06 102 SER A CA 1
ATOM 825 C C . SER A 1 102 ? 7.980 2.585 -1.708 1.00 89.06 102 SER A C 1
ATOM 827 O O . SER A 1 102 ? 7.356 1.651 -1.210 1.00 89.06 102 SER A O 1
ATOM 829 N N . ILE A 1 103 ? 9.186 2.953 -1.260 1.00 85.50 103 ILE A N 1
ATOM 830 C CA . ILE A 1 103 ? 9.886 2.318 -0.125 1.00 85.50 103 ILE A CA 1
ATOM 831 C C . ILE A 1 103 ? 9.396 2.862 1.229 1.00 85.50 103 ILE A C 1
ATOM 833 O O . ILE A 1 103 ? 9.648 2.244 2.267 1.00 85.50 103 ILE A O 1
ATOM 837 N N . VAL A 1 104 ? 8.685 3.997 1.246 1.00 78.62 104 VAL A N 1
ATOM 838 C CA . VAL A 1 104 ? 8.202 4.626 2.483 1.00 78.62 104 VAL A CA 1
ATOM 839 C C . VAL A 1 104 ? 7.352 3.634 3.278 1.00 78.62 104 VAL A C 1
ATOM 841 O O . VAL A 1 104 ? 6.281 3.200 2.851 1.00 78.62 104 VAL A O 1
ATOM 844 N N . GLN A 1 105 ? 7.842 3.266 4.463 1.00 80.25 105 GLN A N 1
ATOM 845 C CA . GLN A 1 105 ? 7.127 2.355 5.344 1.00 80.25 105 GLN A CA 1
ATOM 846 C C . GLN A 1 105 ? 5.896 3.056 5.911 1.00 80.25 105 GLN A C 1
ATOM 848 O O . GLN A 1 105 ? 5.995 4.067 6.604 1.00 80.25 105 GLN A O 1
ATOM 853 N N . LEU A 1 106 ? 4.721 2.494 5.631 1.00 85.62 106 LEU A N 1
ATOM 854 C CA . LEU A 1 106 ? 3.477 2.975 6.216 1.00 85.62 106 LEU A CA 1
ATOM 855 C C . LEU A 1 106 ? 3.510 2.776 7.744 1.00 85.62 106 LEU A C 1
ATOM 857 O O . LEU A 1 106 ? 3.781 1.652 8.195 1.00 85.62 106 LEU A O 1
ATOM 861 N N . PRO A 1 107 ? 3.178 3.810 8.539 1.00 87.44 107 PRO A N 1
ATOM 862 C CA . PRO A 1 107 ? 3.273 3.765 9.995 1.00 87.44 107 PRO A CA 1
ATOM 863 C C . PRO A 1 107 ? 2.374 2.680 10.592 1.00 87.44 107 PRO A C 1
ATOM 865 O O . PRO A 1 107 ? 1.376 2.259 9.996 1.00 87.44 107 PRO A O 1
ATOM 868 N N . GLU A 1 108 ? 2.738 2.162 11.761 1.00 86.25 108 GLU A N 1
ATOM 869 C CA . GLU A 1 108 ? 1.852 1.278 12.519 1.00 86.25 108 GLU A CA 1
ATOM 870 C C . GLU A 1 108 ? 0.673 2.050 13.101 1.00 86.25 108 GLU A C 1
ATOM 872 O O . GLU A 1 108 ? 0.829 3.131 13.655 1.00 86.25 108 GLU A O 1
ATOM 877 N N . ILE A 1 109 ? -0.520 1.474 12.974 1.00 87.75 109 ILE A N 1
ATOM 878 C CA . ILE A 1 109 ? -1.767 2.107 13.399 1.00 87.75 109 ILE A CA 1
ATOM 879 C C . ILE A 1 109 ? -2.228 1.376 14.654 1.00 87.75 109 ILE A C 1
ATOM 881 O O . ILE A 1 109 ? -3.054 0.473 14.584 1.00 87.75 109 ILE A O 1
ATOM 885 N N . ASN A 1 110 ? -1.614 1.687 15.791 1.00 86.06 110 ASN A N 1
ATOM 886 C CA . ASN A 1 110 ? -1.944 1.061 17.078 1.00 86.06 110 ASN A CA 1
ATOM 887 C C . ASN A 1 110 ? -2.780 1.983 17.980 1.00 86.06 110 ASN A C 1
ATOM 889 O O . ASN A 1 110 ? -3.400 1.506 18.927 1.00 86.06 110 ASN A O 1
ATOM 893 N N . SER A 1 111 ? -2.818 3.275 17.653 1.00 84.81 111 SER A N 1
ATOM 894 C CA . SER A 1 111 ? -3.479 4.346 18.396 1.00 84.81 111 SER A CA 1
ATOM 895 C C . SER A 1 111 ? -4.262 5.247 17.438 1.00 84.81 111 SER A C 1
ATOM 897 O O . SER A 1 111 ? -4.025 5.229 16.228 1.00 84.81 111 SER A O 1
ATOM 899 N N . TYR A 1 112 ? -5.222 5.985 17.994 1.00 74.69 112 TYR A N 1
ATOM 900 C CA . TYR A 1 112 ? -5.916 7.079 17.311 1.00 74.69 112 TYR A CA 1
ATOM 901 C C . TYR A 1 112 ? -5.184 8.421 17.458 1.00 74.69 112 TYR A C 1
ATOM 903 O O . TYR A 1 112 ? -5.264 9.246 16.553 1.00 74.69 112 TYR A O 1
ATOM 911 N N . ASP A 1 113 ? -4.487 8.609 18.580 1.00 74.44 113 ASP A N 1
ATOM 912 C CA . ASP A 1 113 ? -3.562 9.724 18.815 1.00 74.44 113 ASP A CA 1
ATOM 913 C C . ASP A 1 113 ? -2.213 9.437 18.143 1.00 74.44 113 ASP A C 1
ATOM 915 O O . ASP A 1 113 ? -1.639 10.372 17.541 1.00 74.44 113 ASP A O 1
#

Radius of gyration: 26.9 Å; chains: 1; bounding box: 57×50×70 Å

Foldseek 3Di:
DDDDPDDDDPDDDDPPDDDDDDDDDPVCVVVVVVVVVVVVFVVVLVVVVVVLVVVLVVLVVLLVVLVVLVVDDDPCPPPDPVVVVVVVVVNVVVSVVSNVVSPDDDDRRPGPD

Sequence (113 aa):
MVFGWGKKKSEKQEPEMAPQKKQILLSDVPNVVDEIRSIRTKTIIAEAKTFKNKIKPRCETILHIAIDLEHDTLNVDDIDIHLKRLVERGKKEVISIIKRESIVQLPEINSYD

pLDDT: mean 84.51, std 14.67, range [45.09, 95.06]

Secondary structure (DSSP, 8-state):
-------PPPP-PPP----------GGGHHHHHHHHHHHHHHHHHHHHHHHHHHHHHHHHHHHHHHHHHHHS----TTS-HHHHHHHHHHHHHHHHHHHHHHS-PPPP-----